Protein AF-A0AAW4L2Z3-F1 (afdb_monomer_lite)

InterPro domains:
  IPR012338 Beta-lactamase/transpeptidase-like [G3DSA:3.40.710.10] (1-97)
  IPR012338 Beta-lactamase/transpeptidase-like [SSF56601] (22-90)
  IPR045155 Beta-lactamase class A, catalytic domain [PF13354] (2-91)

Structure (mmCIF, N/CA/C/O backbone):
data_AF-A0AAW4L2Z3-F1
#
_entry.id   AF-A0AAW4L2Z3-F1
#
loop_
_atom_site.group_PDB
_atom_site.id
_atom_site.type_symbol
_atom_site.label_atom_id
_atom_site.label_alt_id
_atom_site.label_comp_id
_atom_site.label_asym_id
_atom_site.label_entity_id
_atom_site.label_seq_id
_atom_site.pdbx_PDB_ins_code
_atom_site.Cartn_x
_atom_site.Cartn_y
_atom_site.Cartn_z
_atom_site.occupancy
_atom_site.B_iso_or_equiv
_atom_site.auth_seq_id
_atom_site.auth_comp_id
_atom_site.auth_asym_id
_atom_site.auth_atom_id
_atom_site.pdbx_PDB_model_num
ATOM 1 N N . MET A 1 1 ? -12.869 21.045 -0.248 1.00 66.94 1 MET A N 1
ATOM 2 C CA . MET A 1 1 ? -13.336 19.649 -0.113 1.00 66.94 1 MET A CA 1
ATOM 3 C C . MET A 1 1 ? -14.178 19.578 1.152 1.00 66.94 1 MET A C 1
ATOM 5 O O . MET A 1 1 ? -13.730 20.119 2.156 1.00 66.94 1 MET A O 1
ATOM 9 N N . ASN A 1 2 ? -15.401 19.046 1.099 1.00 94.44 2 ASN A N 1
ATOM 10 C CA . ASN A 1 2 ? -16.266 18.898 2.279 1.00 94.44 2 ASN A CA 1
ATOM 11 C C . ASN A 1 2 ? -16.290 17.426 2.742 1.00 94.44 2 ASN A C 1
ATOM 13 O O . ASN A 1 2 ? -15.726 16.562 2.067 1.00 94.44 2 ASN A O 1
ATOM 17 N N . LYS A 1 3 ? -16.916 17.152 3.893 1.00 93.31 3 LYS A N 1
ATOM 18 C CA . LYS A 1 3 ? -16.987 15.803 4.477 1.00 93.31 3 LYS A CA 1
ATOM 19 C C . LYS A 1 3 ? -17.601 14.785 3.509 1.00 93.31 3 LYS A C 1
ATOM 21 O O . LYS A 1 3 ? -16.987 13.757 3.262 1.00 93.31 3 LYS A O 1
ATOM 26 N N . GLU A 1 4 ? -18.735 15.124 2.901 1.00 95.31 4 GLU A N 1
ATOM 27 C CA . GLU A 1 4 ? -19.438 14.259 1.945 1.00 95.31 4 GLU A CA 1
ATOM 28 C C . GLU A 1 4 ? -18.550 13.890 0.746 1.00 95.31 4 GLU A C 1
ATOM 30 O O . GLU A 1 4 ? -18.422 12.726 0.389 1.00 95.31 4 GLU A O 1
ATOM 35 N N . MET A 1 5 ? -17.863 14.865 0.146 1.00 94.44 5 MET A N 1
ATOM 36 C CA . MET A 1 5 ? -16.938 14.610 -0.961 1.00 94.44 5 MET A CA 1
ATOM 37 C C . MET A 1 5 ? -15.748 13.745 -0.535 1.00 94.44 5 MET A C 1
ATOM 39 O O . MET A 1 5 ? -15.258 12.958 -1.340 1.00 94.44 5 MET A O 1
ATOM 43 N N . SER A 1 6 ? -15.277 13.890 0.707 1.00 92.00 6 SER A N 1
ATOM 44 C CA . SER A 1 6 ? -14.199 13.057 1.245 1.00 92.00 6 SER A CA 1
ATOM 45 C C . SER A 1 6 ? -14.648 11.609 1.434 1.00 92.00 6 SER A C 1
ATOM 47 O O . SER A 1 6 ? -13.904 10.697 1.089 1.00 92.00 6 SER A O 1
ATOM 49 N N . GLU A 1 7 ? -15.857 11.393 1.952 1.00 91.81 7 GLU A N 1
ATOM 50 C CA . GLU A 1 7 ? -16.446 10.060 2.126 1.00 91.81 7 GLU A CA 1
ATOM 51 C C . GLU A 1 7 ? -16.665 9.386 0.767 1.00 91.81 7 GLU A C 1
ATOM 53 O O . GLU A 1 7 ? -16.221 8.261 0.565 1.00 91.81 7 GLU A O 1
ATOM 58 N N . ARG A 1 8 ? -17.201 10.119 -0.216 1.00 92.31 8 ARG A N 1
ATOM 59 C CA . ARG A 1 8 ? -17.359 9.613 -1.589 1.00 92.31 8 ARG A CA 1
ATOM 60 C C . ARG A 1 8 ? -16.032 9.269 -2.261 1.00 92.31 8 ARG A C 1
ATOM 62 O O . ARG A 1 8 ? -15.959 8.304 -3.011 1.00 92.31 8 ARG A O 1
ATOM 69 N N . ALA A 1 9 ? -14.978 10.050 -2.020 1.00 91.50 9 ALA A N 1
ATOM 70 C CA . ALA A 1 9 ? -13.653 9.720 -2.538 1.00 91.50 9 ALA A CA 1
ATOM 71 C C . ALA A 1 9 ? -13.129 8.408 -1.932 1.00 91.50 9 ALA A C 1
ATOM 73 O O . ALA A 1 9 ? -12.608 7.571 -2.662 1.00 91.50 9 ALA A O 1
ATOM 74 N N . LEU A 1 10 ? -13.312 8.206 -0.624 1.00 90.81 10 LEU A N 1
ATOM 75 C CA . LEU A 1 10 ? -12.925 6.967 0.052 1.00 90.81 10 LEU A CA 1
ATOM 76 C C . LEU A 1 10 ? -13.721 5.760 -0.444 1.00 90.81 10 LEU A C 1
ATOM 78 O O . LEU A 1 10 ? -13.129 4.702 -0.624 1.00 90.81 10 LEU A O 1
ATOM 82 N N . GLU A 1 11 ? -15.018 5.916 -0.716 1.00 90.69 11 GLU A N 1
ATOM 83 C CA . GLU A 1 11 ? -15.834 4.860 -1.327 1.00 90.69 11 GLU A CA 1
ATOM 84 C C . GLU A 1 11 ? -15.247 4.404 -2.666 1.00 90.69 11 GLU A C 1
ATOM 86 O O . GLU A 1 11 ? -15.103 3.206 -2.891 1.00 90.69 11 GLU A O 1
ATOM 91 N N . TYR A 1 12 ? -14.835 5.335 -3.533 1.00 91.00 12 TYR A N 1
ATOM 92 C CA . TYR A 1 12 ? -14.210 4.969 -4.808 1.00 91.00 12 TYR A CA 1
ATOM 93 C C . TYR A 1 12 ? -12.866 4.256 -4.634 1.00 91.00 12 TYR A C 1
ATOM 95 O O . TYR A 1 12 ? -12.580 3.322 -5.376 1.00 91.00 12 TYR A O 1
ATOM 103 N N . LEU A 1 13 ? -12.057 4.672 -3.657 1.00 90.50 13 LEU A N 1
ATOM 10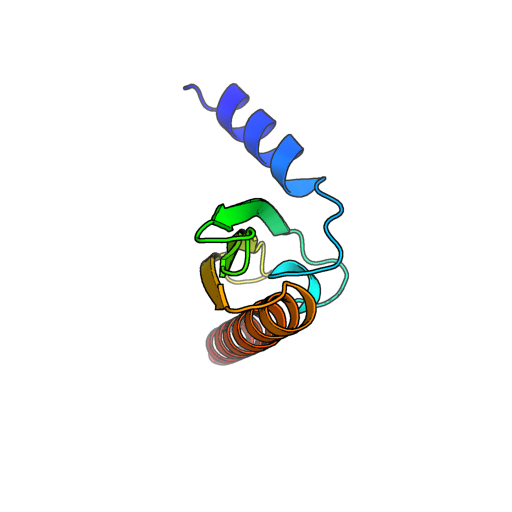4 C CA . LEU A 1 13 ? -10.757 4.055 -3.376 1.00 90.50 13 LEU A CA 1
ATOM 105 C C . LEU A 1 13 ? -10.895 2.679 -2.699 1.00 90.50 13 LEU A C 1
ATOM 107 O O . LEU A 1 13 ? -10.031 1.827 -2.865 1.00 90.50 13 LEU A O 1
ATOM 111 N N . ALA A 1 14 ? -11.966 2.444 -1.935 1.00 86.81 14 ALA A N 1
ATOM 112 C CA . ALA A 1 14 ? -12.213 1.188 -1.217 1.00 86.81 14 ALA A CA 1
ATOM 113 C C . ALA A 1 14 ? -12.782 0.064 -2.097 1.00 86.81 14 ALA A C 1
ATOM 115 O O . ALA A 1 14 ? -12.761 -1.096 -1.692 1.00 86.81 14 ALA A O 1
ATOM 116 N N . VAL A 1 15 ? -13.309 0.402 -3.276 1.00 77.12 15 VAL A N 1
ATOM 117 C CA . VAL A 1 15 ? -13.860 -0.556 -4.251 1.00 77.12 15 VAL A CA 1
ATOM 118 C C . VAL A 1 15 ? -12.800 -0.993 -5.277 1.00 77.12 15 VAL A C 1
ATOM 120 O O . VAL A 1 15 ? -13.076 -1.847 -6.114 1.00 77.12 15 VAL A O 1
ATOM 123 N N . GLU A 1 16 ? -11.583 -0.435 -5.240 1.00 65.50 16 GLU A N 1
ATOM 124 C CA . GLU A 1 16 ? -10.521 -0.780 -6.193 1.00 65.50 16 GLU A CA 1
ATOM 125 C C . GLU A 1 16 ? -10.109 -2.261 -6.045 1.00 65.50 16 GLU A C 1
ATOM 127 O O . GLU A 1 16 ? -9.389 -2.647 -5.127 1.00 65.50 16 GLU A O 1
ATOM 132 N N . GLU A 1 17 ? -10.563 -3.106 -6.976 1.00 64.12 17 GLU A N 1
ATOM 133 C CA . GLU A 1 17 ? -10.154 -4.510 -7.098 1.00 64.12 17 GLU A CA 1
ATOM 134 C C . GLU A 1 17 ? -8.769 -4.602 -7.757 1.00 64.12 17 GLU A C 1
ATOM 136 O O . GLU A 1 17 ? -8.621 -5.059 -8.891 1.00 64.12 17 GLU A O 1
ATOM 141 N N . PHE A 1 18 ? -7.728 -4.140 -7.064 1.00 69.56 18 PHE A N 1
ATOM 142 C CA . PHE A 1 18 ? -6.349 -4.417 -7.455 1.00 69.56 18 PHE A CA 1
ATOM 143 C C . PHE A 1 18 ? -5.836 -5.622 -6.651 1.00 69.56 18 PHE A C 1
ATOM 145 O O . PHE A 1 18 ? -5.539 -5.485 -5.466 1.00 69.56 18 PHE A O 1
ATOM 152 N N . PRO A 1 19 ? -5.728 -6.826 -7.251 1.00 73.50 19 PRO A N 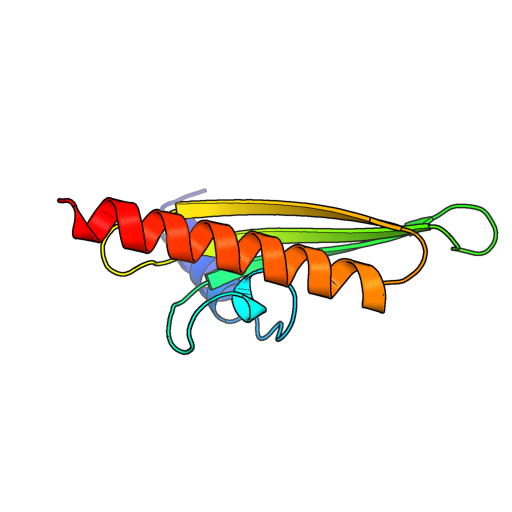1
ATOM 153 C CA . PRO A 1 19 ? -5.363 -8.043 -6.517 1.00 73.50 19 PRO A CA 1
ATOM 154 C C . PRO A 1 19 ? -3.868 -8.118 -6.158 1.00 73.50 19 PRO A C 1
ATOM 156 O O . PRO A 1 19 ? -3.418 -9.115 -5.594 1.00 73.50 19 PRO A O 1
ATOM 159 N N . PHE A 1 20 ? -3.090 -7.089 -6.499 1.00 84.38 20 PHE A N 1
ATOM 160 C CA . PHE A 1 20 ? -1.657 -6.985 -6.237 1.00 84.38 20 PHE A CA 1
ATOM 161 C C . PHE A 1 20 ? -1.375 -5.836 -5.253 1.00 84.38 20 PHE A C 1
ATOM 163 O O . PHE A 1 20 ? -2.290 -5.201 -4.738 1.00 84.38 20 PHE A O 1
ATOM 170 N N . GLY A 1 21 ? -0.101 -5.570 -4.961 1.00 91.00 21 GLY A N 1
ATOM 171 C CA . GLY A 1 21 ? 0.282 -4.427 -4.131 1.00 91.00 21 GLY A CA 1
ATOM 172 C C . GLY A 1 21 ? -0.070 -4.600 -2.650 1.00 91.00 21 GLY A C 1
ATOM 173 O O . GLY A 1 21 ? 0.052 -5.702 -2.107 1.00 91.00 21 GLY A O 1
ATOM 174 N N . ILE A 1 22 ? -0.483 -3.516 -1.989 1.00 95.69 22 ILE A N 1
ATOM 175 C CA . ILE A 1 22 ? -0.757 -3.463 -0.548 1.00 95.69 22 ILE A CA 1
ATOM 176 C C . ILE A 1 22 ? -1.822 -4.487 -0.182 1.00 95.69 22 ILE A C 1
ATOM 178 O O . ILE A 1 22 ? -1.559 -5.325 0.679 1.00 95.69 22 ILE A O 1
ATOM 182 N N . ALA A 1 23 ? -2.980 -4.463 -0.852 1.00 93.81 23 ALA A N 1
ATOM 183 C CA . ALA A 1 23 ? -4.120 -5.322 -0.528 1.00 93.81 23 ALA A CA 1
ATOM 184 C C . ALA A 1 23 ? -3.762 -6.816 -0.560 1.00 93.81 23 ALA A C 1
ATOM 186 O O . ALA A 1 23 ? -4.262 -7.587 0.254 1.00 93.81 23 ALA A O 1
ATOM 187 N N . SER A 1 24 ? -2.833 -7.217 -1.434 1.00 94.69 24 SER A N 1
ATOM 188 C CA . SER A 1 24 ? -2.389 -8.611 -1.534 1.00 94.69 24 SER A CA 1
ATOM 189 C C . SER A 1 24 ? -1.643 -9.121 -0.294 1.00 94.69 24 SER A C 1
ATOM 191 O O . SER A 1 24 ? -1.602 -10.328 -0.074 1.00 94.69 24 SER A O 1
ATOM 193 N N . GLY A 1 25 ? -1.032 -8.231 0.496 1.00 95.88 25 GLY A N 1
ATOM 194 C CA . GLY A 1 25 ? -0.317 -8.565 1.734 1.00 95.88 25 GLY A CA 1
ATOM 195 C C . GLY A 1 25 ? -1.201 -8.566 2.984 1.00 95.88 25 GLY A C 1
ATOM 196 O O . GLY A 1 25 ? -0.709 -8.845 4.074 1.00 95.88 25 GLY A O 1
ATOM 197 N N . ILE A 1 26 ? -2.490 -8.243 2.848 1.00 95.44 26 ILE A N 1
ATOM 198 C CA . ILE A 1 26 ? -3.432 -8.070 3.959 1.00 95.44 26 ILE A CA 1
ATOM 199 C C . ILE A 1 26 ? -4.437 -9.239 3.985 1.00 95.44 26 ILE A C 1
ATOM 201 O O . ILE A 1 26 ? -4.809 -9.746 2.924 1.00 95.44 26 ILE A O 1
ATOM 205 N N . PRO A 1 27 ? -4.918 -9.687 5.165 1.00 95.31 27 PRO A N 1
ATOM 206 C CA . PRO A 1 27 ? -5.960 -10.707 5.244 1.00 95.31 27 PRO A CA 1
ATOM 207 C C . PRO A 1 27 ? -7.234 -10.355 4.465 1.00 95.31 27 PRO A C 1
ATOM 209 O O . PRO A 1 27 ? -7.697 -9.212 4.458 1.00 95.31 27 PRO A O 1
ATOM 212 N N . VAL A 1 28 ? -7.850 -11.380 3.871 1.00 91.50 28 VAL A N 1
ATOM 213 C CA . VAL A 1 28 ? -9.127 -11.253 3.154 1.00 91.50 28 VAL A CA 1
ATOM 214 C C . VAL A 1 28 ? -10.202 -10.674 4.077 1.00 91.50 28 VAL A C 1
ATOM 216 O O . VAL A 1 28 ? -10.378 -11.130 5.206 1.00 91.50 28 VAL A O 1
ATOM 219 N N . GLY A 1 29 ? -10.951 -9.693 3.569 1.00 90.69 29 GLY A N 1
ATOM 220 C CA . GLY A 1 29 ? -12.047 -9.037 4.286 1.00 90.69 29 GLY A CA 1
ATOM 221 C C . GLY A 1 29 ? -11.656 -7.756 5.027 1.00 90.69 29 GLY A C 1
ATOM 222 O O . GLY A 1 29 ? -12.544 -7.057 5.509 1.00 90.69 29 GLY A O 1
ATOM 223 N N . VAL A 1 30 ? -10.367 -7.408 5.092 1.00 94.31 30 VAL A N 1
ATOM 224 C CA . VAL A 1 30 ? -9.931 -6.086 5.562 1.00 94.31 30 VAL A CA 1
ATOM 225 C C . VAL A 1 30 ? -10.047 -5.086 4.415 1.00 94.31 30 VAL A C 1
ATOM 227 O O . VAL A 1 30 ? -9.442 -5.266 3.360 1.00 94.31 30 VAL A O 1
ATOM 230 N N . THR A 1 31 ? -10.808 -4.013 4.623 1.00 93.81 31 THR A N 1
ATOM 231 C CA . THR A 1 31 ? -10.932 -2.945 3.627 1.00 93.81 31 THR A CA 1
ATOM 232 C C . THR A 1 31 ? -9.611 -2.195 3.480 1.00 93.81 31 THR A C 1
ATOM 234 O O . THR A 1 31 ? -9.021 -1.749 4.470 1.00 93.81 31 THR A O 1
ATOM 237 N N . VAL A 1 32 ? -9.187 -1.994 2.234 1.00 94.12 32 VAL A N 1
ATOM 238 C CA . VAL A 1 32 ? -8.078 -1.111 1.871 1.00 94.12 32 VAL A CA 1
ATOM 239 C C . VAL A 1 32 ? -8.620 -0.065 0.906 1.00 94.12 32 VAL A C 1
ATOM 241 O O . VAL A 1 32 ? -9.060 -0.407 -0.184 1.00 94.12 32 VAL A O 1
ATOM 244 N N . ALA A 1 33 ? -8.617 1.205 1.312 1.00 94.44 33 ALA A N 1
ATOM 245 C CA . ALA A 1 33 ? -8.893 2.307 0.393 1.00 94.44 33 ALA A CA 1
ATOM 246 C C . ALA A 1 33 ? -7.580 2.700 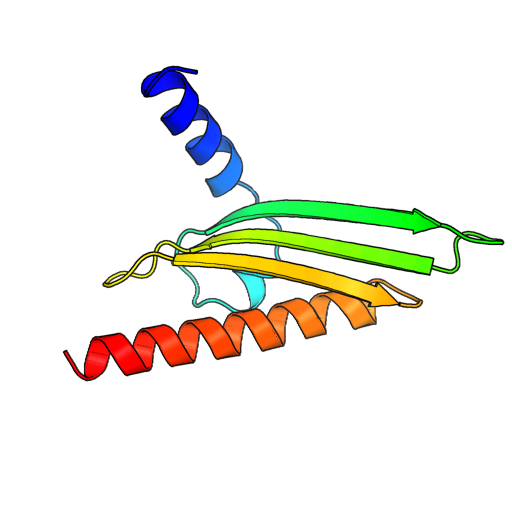-0.278 1.00 94.44 33 ALA A C 1
ATOM 248 O O . ALA A 1 33 ? -6.754 3.367 0.351 1.00 94.44 33 ALA A O 1
ATOM 249 N N . GLY A 1 34 ? -7.375 2.221 -1.504 1.00 92.88 34 GLY A N 1
ATOM 250 C CA . GLY A 1 34 ? -6.091 2.242 -2.194 1.00 92.88 34 GLY A CA 1
ATOM 251 C C . GLY A 1 34 ? -6.063 3.126 -3.436 1.00 92.88 34 GLY A C 1
ATOM 252 O O . GLY A 1 34 ? -7.101 3.491 -3.984 1.00 92.88 34 GLY A O 1
ATOM 253 N N . LYS A 1 35 ? -4.851 3.495 -3.856 1.00 92.88 35 LYS A N 1
ATOM 254 C CA . LYS A 1 35 ? -4.562 3.976 -5.205 1.00 92.88 35 LYS A CA 1
ATOM 255 C C . LYS A 1 35 ? -3.170 3.519 -5.613 1.00 92.88 35 LYS A C 1
ATOM 257 O O . LYS A 1 35 ? -2.175 3.999 -5.064 1.00 92.88 35 LYS A O 1
ATOM 262 N N . PHE A 1 36 ? -3.100 2.721 -6.672 1.00 93.75 36 PHE A N 1
ATOM 263 C CA . PHE A 1 36 ? -1.823 2.408 -7.309 1.00 93.75 36 PHE A CA 1
ATOM 264 C C . PHE A 1 36 ? -1.483 3.376 -8.452 1.00 93.75 36 PHE A C 1
ATOM 266 O O . PHE A 1 36 ? -2.355 4.019 -9.050 1.00 93.75 36 PHE A O 1
ATOM 273 N N . GLY A 1 37 ? -0.200 3.483 -8.772 1.00 93.81 37 GLY A N 1
ATOM 274 C CA . GLY A 1 37 ? 0.308 4.220 -9.919 1.00 93.81 37 GLY A CA 1
ATOM 275 C C . GLY A 1 37 ? 1.490 3.494 -10.538 1.00 93.81 37 GLY A C 1
ATOM 276 O O . GLY A 1 37 ? 2.403 3.067 -9.832 1.00 93.81 37 GLY A O 1
ATOM 277 N N . GLU A 1 38 ? 1.477 3.384 -11.860 1.00 95.38 38 GLU A N 1
ATOM 278 C CA . GLU A 1 38 ? 2.568 2.811 -12.637 1.00 95.38 38 GLU A CA 1
ATOM 279 C C . GLU A 1 38 ? 3.191 3.864 -13.551 1.00 95.38 38 GLU A C 1
ATOM 281 O O . GLU A 1 38 ? 2.525 4.785 -14.036 1.00 95.38 38 GLU A O 1
ATOM 286 N N . LYS A 1 39 ? 4.495 3.739 -13.778 1.00 96.19 39 LYS A N 1
ATOM 287 C CA . LYS A 1 39 ? 5.223 4.572 -14.727 1.00 96.19 39 LYS A CA 1
ATOM 288 C C . LYS A 1 39 ? 6.280 3.741 -15.426 1.00 96.19 39 LYS A C 1
ATOM 290 O O . LYS A 1 39 ? 7.003 2.983 -14.790 1.00 96.19 39 LYS A O 1
ATOM 295 N N . GLU A 1 40 ? 6.419 3.955 -16.726 1.00 97.38 40 GLU A N 1
ATOM 296 C CA . GLU A 1 40 ? 7.535 3.430 -17.504 1.00 97.38 40 GLU A CA 1
ATOM 297 C C . GLU A 1 40 ? 8.408 4.584 -18.000 1.00 97.38 40 GLU A C 1
ATOM 299 O O . GLU A 1 40 ? 7.899 5.633 -18.403 1.00 97.38 40 GLU A O 1
ATOM 304 N N . SER A 1 41 ? 9.730 4.434 -17.937 1.00 95.88 41 SER A N 1
ATOM 305 C CA . SER A 1 41 ? 10.665 5.476 -18.364 1.00 95.88 41 SER A CA 1
ATOM 306 C C . SER A 1 41 ? 12.024 4.925 -18.810 1.00 95.88 41 SER A C 1
ATOM 308 O O . SER A 1 41 ? 12.276 3.720 -18.782 1.00 95.88 41 SER A O 1
ATOM 310 N N . GLY A 1 42 ? 12.898 5.828 -19.263 1.00 94.19 42 GLY A N 1
ATOM 311 C CA . GLY A 1 42 ? 14.224 5.496 -19.782 1.00 94.19 42 GLY A CA 1
ATOM 312 C C . GLY A 1 42 ? 14.215 5.016 -21.242 1.00 94.19 42 GLY A C 1
ATOM 313 O O . GLY A 1 42 ? 13.152 4.911 -21.863 1.00 94.19 42 GLY A O 1
ATOM 314 N N . PRO A 1 43 ? 15.403 4.746 -21.817 1.00 93.62 43 PRO A N 1
ATOM 315 C CA . PRO A 1 43 ? 15.516 4.164 -23.150 1.00 93.62 43 PRO A CA 1
ATOM 316 C C . PRO A 1 43 ? 14.708 2.869 -23.228 1.00 93.62 43 PRO A C 1
ATOM 318 O O . PRO A 1 43 ? 14.734 2.068 -22.299 1.00 93.62 43 PRO A O 1
ATOM 321 N N . ASN A 1 44 ? 13.955 2.684 -24.313 1.00 94.19 44 ASN A N 1
ATOM 322 C CA . ASN A 1 44 ? 13.141 1.485 -24.540 1.00 94.19 44 ASN A CA 1
ATOM 323 C C . ASN A 1 44 ? 12.185 1.112 -23.382 1.00 94.19 44 ASN A C 1
ATOM 325 O O . ASN A 1 44 ? 11.810 -0.051 -23.267 1.00 94.19 44 ASN A O 1
ATOM 329 N N . LEU A 1 45 ? 11.786 2.074 -22.534 1.00 93.31 45 LEU A N 1
ATOM 330 C CA . LEU A 1 45 ? 10.861 1.864 -21.407 1.00 93.31 45 LEU A CA 1
ATOM 331 C C . LEU A 1 45 ? 11.340 0.812 -20.388 1.00 93.31 45 LEU A C 1
ATOM 333 O O . LEU A 1 45 ? 10.531 0.114 -19.775 1.00 93.31 45 LEU A O 1
ATOM 337 N N . GLN A 1 46 ? 12.657 0.686 -20.221 1.00 95.88 46 GLN A N 1
ATOM 338 C CA . GLN A 1 46 ? 13.284 -0.341 -19.383 1.00 95.88 46 GLN A CA 1
ATOM 339 C C . GLN A 1 46 ? 13.163 -0.099 -17.869 1.00 95.88 46 GLN A C 1
ATOM 341 O O . GLN A 1 46 ? 13.397 -1.020 -17.097 1.00 95.88 46 GLN A O 1
ATOM 346 N N . VAL A 1 47 ? 12.822 1.119 -17.434 1.00 97.00 47 VAL A N 1
ATOM 347 C CA . VAL A 1 47 ? 12.597 1.434 -16.016 1.00 97.00 47 VAL A CA 1
ATOM 348 C C . VAL A 1 47 ? 11.102 1.405 -15.742 1.00 97.00 47 VAL A C 1
ATOM 350 O O . VAL A 1 47 ? 10.351 2.160 -16.359 1.00 97.00 47 VAL A O 1
ATOM 353 N N . LYS A 1 48 ? 10.679 0.557 -14.810 1.00 97.62 48 LYS A N 1
ATOM 354 C CA . LYS A 1 48 ? 9.307 0.450 -14.314 1.00 97.62 48 LYS A CA 1
ATOM 355 C C . LYS A 1 48 ? 9.256 0.973 -12.885 1.00 97.62 48 LYS A C 1
ATOM 357 O O . LYS A 1 48 ? 10.078 0.578 -12.064 1.00 97.62 48 LYS A O 1
ATOM 362 N N . SER A 1 49 ? 8.279 1.811 -12.577 1.00 97.50 49 SER A N 1
ATOM 363 C CA . SER A 1 49 ? 7.986 2.265 -11.218 1.00 97.50 49 SER A CA 1
ATOM 364 C C . SER A 1 49 ? 6.573 1.835 -10.860 1.00 97.50 49 SER A C 1
ATOM 366 O O . SER A 1 49 ? 5.644 2.093 -11.626 1.00 97.50 49 SER A O 1
ATOM 368 N N . LEU A 1 50 ? 6.413 1.191 -9.708 1.00 97.06 50 LEU A N 1
ATOM 369 C CA . LEU A 1 50 ? 5.119 0.800 -9.163 1.00 97.06 50 LEU A CA 1
ATOM 370 C C . LEU A 1 50 ? 4.993 1.374 -7.758 1.00 97.06 50 LEU A C 1
ATOM 372 O O . LEU A 1 50 ? 5.824 1.119 -6.879 1.00 97.06 50 LEU A O 1
ATOM 376 N N . HIS A 1 51 ? 3.960 2.177 -7.564 1.00 96.69 51 HIS A N 1
ATOM 377 C CA . HIS A 1 51 ? 3.654 2.825 -6.302 1.00 96.69 51 HIS A CA 1
ATOM 378 C C . HIS A 1 51 ? 2.259 2.420 -5.870 1.00 96.69 51 HIS A C 1
ATOM 380 O O . HIS A 1 51 ? 1.348 2.393 -6.694 1.00 96.69 51 HIS A O 1
ATOM 386 N N . ASP A 1 52 ? 2.096 2.145 -4.586 1.00 95.88 52 ASP A N 1
ATOM 387 C CA . ASP A 1 52 ? 0.802 1.823 -4.012 1.00 95.88 52 ASP A CA 1
ATOM 388 C C . ASP A 1 52 ? 0.637 2.550 -2.680 1.00 95.88 52 ASP A C 1
ATOM 390 O O . ASP A 1 52 ? 1.544 2.568 -1.842 1.00 95.88 52 ASP A O 1
ATOM 394 N N . TYR A 1 53 ? -0.509 3.197 -2.521 1.00 95.44 53 TYR A N 1
ATOM 395 C CA . TYR A 1 53 ? -0.868 4.004 -1.364 1.00 95.44 53 TYR A CA 1
ATOM 396 C C . TYR A 1 53 ? -2.204 3.518 -0.846 1.00 95.44 53 TYR A C 1
ATOM 398 O O . TYR A 1 53 ? -3.121 3.327 -1.639 1.00 95.44 53 TYR A O 1
ATOM 406 N N . GLY A 1 54 ? -2.366 3.410 0.468 1.00 93.88 54 GLY A N 1
ATOM 407 C CA . GLY A 1 54 ? -3.657 3.031 1.014 1.00 93.88 54 GLY A CA 1
ATOM 408 C C . GLY A 1 54 ? -3.888 3.395 2.469 1.00 93.88 54 GLY A C 1
ATOM 409 O O . GLY A 1 54 ? -2.959 3.580 3.259 1.00 93.88 54 GLY A O 1
ATOM 410 N N . ILE A 1 55 ? -5.173 3.470 2.809 1.00 96.00 55 ILE A N 1
ATOM 411 C CA . ILE A 1 55 ? -5.671 3.391 4.181 1.00 96.00 55 ILE A CA 1
ATOM 412 C C . ILE A 1 55 ? -6.077 1.941 4.425 1.00 96.00 55 ILE A C 1
ATOM 414 O O . ILE A 1 55 ? -6.984 1.441 3.760 1.00 96.00 55 ILE A O 1
ATOM 418 N N . VAL A 1 56 ? -5.438 1.277 5.384 1.00 96.62 56 VAL A N 1
ATOM 419 C CA . VAL A 1 56 ? -5.810 -0.077 5.804 1.00 96.62 56 VAL A CA 1
ATOM 420 C C . VAL A 1 56 ? -6.711 0.025 7.028 1.00 96.62 56 VAL A C 1
ATOM 422 O O . VAL A 1 56 ? -6.298 0.512 8.085 1.00 96.62 56 VAL A O 1
ATOM 425 N N . TYR A 1 57 ? -7.950 -0.449 6.902 1.00 96.12 57 TYR A N 1
ATOM 426 C CA . TYR A 1 57 ? -8.944 -0.430 7.976 1.00 96.12 57 TYR A CA 1
ATOM 427 C C . TYR A 1 57 ? -8.790 -1.642 8.906 1.00 96.12 57 TYR A C 1
ATOM 429 O O . TYR A 1 57 ? -9.697 -2.459 9.055 1.00 96.12 57 TYR A O 1
ATOM 437 N N . HIS A 1 58 ? -7.621 -1.761 9.542 1.00 97.25 58 HIS A N 1
ATOM 438 C CA . HIS A 1 58 ? -7.375 -2.762 10.581 1.00 97.25 58 HIS A CA 1
ATOM 439 C C . HIS A 1 58 ? -8.362 -2.594 11.749 1.00 97.25 58 HIS A C 1
ATOM 441 O O . HIS A 1 58 ? -8.613 -1.476 12.204 1.00 97.25 58 HIS A O 1
ATOM 447 N N . ALA A 1 59 ? -8.883 -3.708 12.274 1.00 95.94 59 ALA A N 1
ATOM 448 C CA . ALA A 1 59 ? -10.030 -3.722 13.188 1.00 95.94 59 ALA A CA 1
ATOM 449 C C . ALA A 1 59 ? -9.839 -2.892 14.470 1.00 95.94 59 ALA A C 1
ATOM 451 O O . ALA A 1 59 ? -10.792 -2.300 14.970 1.00 95.94 59 ALA A O 1
ATOM 452 N N . LYS A 1 60 ? -8.613 -2.849 15.005 1.00 96.88 60 LYS A N 1
ATOM 453 C CA . LYS A 1 60 ? -8.286 -2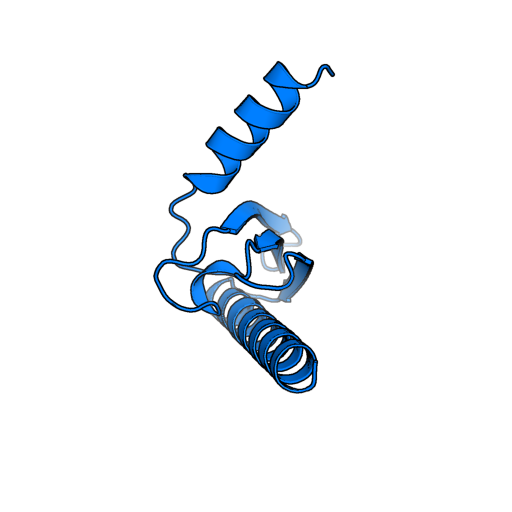.097 16.229 1.00 96.88 60 LYS A CA 1
ATOM 454 C C . LYS A 1 60 ? -7.582 -0.766 15.975 1.00 96.88 60 LYS A C 1
ATOM 456 O O . LYS A 1 60 ? -7.669 0.134 16.799 1.00 96.88 60 LYS A O 1
ATOM 461 N N . GLN A 1 61 ? -6.851 -0.659 14.869 1.00 97.44 61 GLN A N 1
ATOM 462 C CA . GLN A 1 61 ? -5.914 0.442 14.643 1.00 97.44 61 GLN A CA 1
ATOM 463 C C . GLN A 1 61 ? -5.730 0.679 13.142 1.00 97.44 61 GLN A C 1
ATOM 465 O O . GLN A 1 61 ? -4.762 0.186 12.566 1.00 97.44 61 GLN A O 1
ATOM 470 N N . PRO A 1 62 ? -6.646 1.414 12.490 1.00 97.50 62 PRO A N 1
ATOM 471 C CA . PRO A 1 62 ? -6.474 1.807 11.098 1.00 97.50 62 PRO A CA 1
ATOM 472 C C . PRO A 1 62 ? -5.168 2.581 10.895 1.00 97.50 62 PRO A C 1
ATOM 474 O O . PRO A 1 62 ? -4.751 3.339 11.780 1.00 97.50 62 PRO A O 1
ATOM 477 N N . TYR A 1 63 ? -4.535 2.408 9.735 1.00 98.19 63 TYR A N 1
ATOM 478 C CA . TYR A 1 63 ? -3.248 3.033 9.430 1.00 98.19 63 TYR A CA 1
ATOM 479 C C . TYR A 1 63 ? -3.108 3.424 7.956 1.00 98.19 63 TYR A C 1
ATOM 481 O O . TYR A 1 63 ? -3.839 2.953 7.085 1.00 98.19 63 TYR A O 1
ATOM 489 N N . LEU A 1 64 ? -2.152 4.317 7.696 1.00 97.56 64 LEU A N 1
ATOM 490 C CA . LEU A 1 64 ? -1.739 4.740 6.360 1.00 97.56 64 LEU A CA 1
ATOM 491 C C . LEU A 1 64 ? -0.471 3.995 5.959 1.00 97.56 64 LEU A C 1
ATOM 493 O O . LEU A 1 64 ? 0.446 3.864 6.768 1.00 97.56 64 LEU A O 1
ATOM 497 N N . ILE A 1 65 ? -0.393 3.572 4.704 1.00 97.62 65 ILE A N 1
ATOM 498 C CA . ILE A 1 65 ? 0.804 2.957 4.139 1.00 97.62 65 ILE A CA 1
ATOM 499 C C . ILE A 1 65 ? 1.017 3.444 2.705 1.00 97.62 65 ILE A C 1
ATOM 501 O O . ILE A 1 65 ? 0.074 3.625 1.939 1.00 97.62 65 ILE A O 1
ATOM 505 N N . CYS A 1 66 ? 2.276 3.694 2.361 1.00 97.25 66 CYS A N 1
ATOM 506 C CA . CYS A 1 66 ? 2.716 4.014 1.012 1.00 97.25 66 CYS A CA 1
ATOM 507 C C . CYS A 1 66 ? 3.992 3.231 0.737 1.00 97.25 66 CYS A C 1
ATOM 509 O O . CYS A 1 66 ? 4.941 3.303 1.521 1.00 97.25 66 CYS A O 1
ATOM 511 N N . ILE A 1 67 ? 4.009 2.491 -0.366 1.00 98.19 67 ILE A N 1
ATOM 512 C CA . ILE A 1 67 ? 5.165 1.716 -0.793 1.00 98.19 67 ILE A CA 1
ATOM 513 C C . ILE A 1 67 ? 5.471 2.090 -2.234 1.00 98.19 67 ILE A C 1
ATOM 515 O O . ILE A 1 67 ? 4.621 2.020 -3.121 1.00 98.19 67 ILE A O 1
ATOM 519 N N . MET A 1 68 ? 6.716 2.489 -2.465 1.00 97.62 68 MET A N 1
ATOM 520 C CA . MET A 1 68 ? 7.216 2.861 -3.775 1.00 97.62 68 MET A CA 1
ATOM 521 C C . MET A 1 68 ? 8.333 1.917 -4.181 1.00 97.62 68 MET A C 1
ATOM 523 O O . MET A 1 68 ? 9.270 1.698 -3.418 1.00 97.62 68 MET A O 1
ATOM 527 N N . THR A 1 69 ? 8.251 1.395 -5.397 1.00 97.75 69 THR A N 1
ATOM 528 C CA . THR A 1 69 ? 9.252 0.488 -5.952 1.00 97.75 69 THR A CA 1
ATOM 529 C C . THR A 1 69 ? 9.641 0.934 -7.357 1.00 97.75 69 THR A C 1
ATOM 531 O O . THR A 1 69 ? 8.835 1.521 -8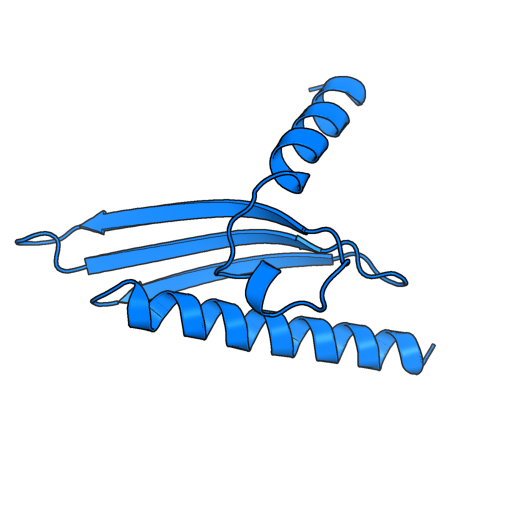.082 1.00 97.75 69 THR A O 1
ATOM 534 N N . GLU A 1 70 ? 10.888 0.673 -7.735 1.00 97.75 70 GLU A N 1
ATOM 535 C CA . GLU A 1 70 ? 11.417 0.907 -9.076 1.00 97.75 70 GLU A CA 1
ATOM 536 C C . GLU A 1 70 ? 12.339 -0.254 -9.456 1.00 97.75 70 GLU A C 1
ATOM 538 O O . GLU A 1 70 ? 13.059 -0.785 -8.610 1.00 97.75 70 GLU A O 1
ATOM 543 N N . GLY A 1 71 ? 12.299 -0.668 -10.719 1.00 96.69 71 GLY A N 1
ATOM 544 C CA . GLY A 1 71 ? 13.120 -1.754 -11.241 1.00 96.69 71 GLY A CA 1
ATOM 545 C C . GLY A 1 71 ? 12.889 -1.971 -12.730 1.00 96.69 71 GLY A C 1
ATOM 546 O O . GLY A 1 71 ? 12.506 -1.055 -13.450 1.00 96.69 71 GLY A O 1
ATOM 547 N N . ASP A 1 72 ? 13.135 -3.186 -13.202 1.00 95.12 72 ASP A N 1
ATOM 548 C CA . ASP A 1 72 ? 13.115 -3.529 -14.627 1.00 95.12 72 ASP A CA 1
ATOM 549 C C . ASP A 1 72 ? 11.787 -4.144 -15.106 1.00 95.12 72 ASP A C 1
ATOM 551 O O . ASP A 1 72 ? 11.489 -4.128 -16.302 1.00 95.12 72 ASP A O 1
ATOM 555 N N . ASN A 1 73 ? 10.960 -4.674 -14.198 1.00 94.88 73 ASN A N 1
ATOM 556 C CA . ASN A 1 73 ? 9.663 -5.262 -14.532 1.00 94.88 73 ASN A CA 1
ATOM 557 C C . ASN A 1 73 ? 8.693 -5.302 -13.337 1.00 94.88 73 ASN A C 1
ATOM 559 O O . ASN A 1 73 ? 9.097 -5.534 -12.200 1.00 94.88 73 ASN A O 1
ATOM 563 N N . PHE A 1 74 ? 7.392 -5.164 -13.601 1.00 94.56 74 PHE A N 1
ATOM 564 C CA . PHE A 1 74 ? 6.355 -5.165 -12.560 1.00 94.56 74 PHE A CA 1
ATOM 565 C C . PHE A 1 74 ? 6.206 -6.494 -11.804 1.00 94.56 74 PHE A C 1
ATOM 567 O O . PHE A 1 74 ? 5.788 -6.478 -10.646 1.00 94.56 74 PHE A O 1
ATOM 574 N N . TYR A 1 75 ? 6.589 -7.627 -12.409 1.00 92.94 75 TYR A N 1
ATOM 575 C CA . TYR A 1 75 ? 6.513 -8.945 -11.764 1.00 92.94 75 TYR A CA 1
ATOM 576 C C . TYR A 1 75 ? 7.464 -9.072 -10.573 1.00 92.94 75 TYR A C 1
ATOM 578 O O . TYR A 1 75 ? 7.168 -9.820 -9.649 1.00 92.94 75 TYR A O 1
ATOM 586 N N . ASN A 1 76 ? 8.563 -8.316 -10.565 1.00 94.19 76 ASN A N 1
ATOM 587 C CA . ASN A 1 76 ? 9.466 -8.224 -9.421 1.00 94.19 76 ASN A CA 1
ATOM 588 C C . ASN A 1 76 ? 9.016 -7.164 -8.407 1.00 94.19 76 ASN A C 1
ATOM 590 O O . ASN A 1 76 ? 9.231 -7.327 -7.209 1.00 94.19 76 ASN A O 1
ATOM 594 N N . LEU A 1 77 ? 8.381 -6.085 -8.871 1.00 96.94 77 LEU A N 1
ATOM 595 C CA . LEU A 1 77 ? 7.986 -4.960 -8.021 1.00 96.94 77 LEU A CA 1
ATOM 596 C C . LEU A 1 77 ? 6.770 -5.269 -7.141 1.00 96.94 77 LEU A C 1
ATOM 598 O O . LEU A 1 77 ? 6.790 -4.994 -5.943 1.00 96.94 77 LEU A O 1
ATOM 602 N N . ALA A 1 78 ? 5.722 -5.874 -7.704 1.00 95.62 78 ALA A N 1
ATOM 603 C CA . ALA A 1 78 ? 4.496 -6.157 -6.959 1.00 95.62 78 ALA A CA 1
ATOM 604 C C . ALA A 1 78 ? 4.707 -7.092 -5.740 1.00 95.62 78 ALA A C 1
ATOM 606 O O . ALA A 1 78 ? 4.169 -6.780 -4.675 1.00 95.62 78 ALA A O 1
ATOM 607 N N . PRO A 1 79 ? 5.519 -8.171 -5.814 1.00 96.12 79 PRO A N 1
ATOM 608 C CA . PRO A 1 79 ? 5.834 -9.005 -4.649 1.00 96.12 79 PRO A CA 1
ATOM 609 C C . PRO A 1 79 ? 6.582 -8.273 -3.528 1.00 96.12 79 PRO A C 1
ATOM 611 O O . PRO A 1 79 ? 6.414 -8.610 -2.360 1.00 96.12 79 PRO A O 1
ATOM 614 N N . ILE A 1 80 ? 7.387 -7.256 -3.855 1.00 97.62 80 ILE A N 1
ATOM 615 C CA . ILE A 1 80 ? 8.065 -6.439 -2.838 1.00 97.62 80 ILE A CA 1
ATOM 616 C C . ILE A 1 80 ? 7.031 -5.623 -2.055 1.00 97.62 80 ILE A C 1
ATOM 618 O O . ILE A 1 80 ? 7.083 -5.572 -0.827 1.00 97.62 80 ILE A O 1
ATOM 622 N N . ILE A 1 81 ? 6.060 -5.025 -2.755 1.00 97.88 81 ILE A N 1
ATOM 623 C CA . ILE A 1 81 ? 4.959 -4.290 -2.117 1.00 97.88 81 ILE A CA 1
ATOM 624 C C . ILE A 1 81 ? 4.136 -5.224 -1.220 1.00 97.88 81 ILE A C 1
ATOM 626 O O . ILE A 1 81 ? 3.839 -4.864 -0.082 1.00 97.88 81 ILE A O 1
ATOM 630 N N . HIS A 1 82 ? 3.825 -6.432 -1.700 1.00 96.81 82 HIS A N 1
ATOM 631 C CA . HIS A 1 82 ? 3.142 -7.467 -0.920 1.00 96.81 82 HIS A CA 1
ATOM 632 C C . HIS A 1 82 ? 3.863 -7.771 0.400 1.00 96.81 82 HIS A C 1
ATOM 634 O O . HIS A 1 82 ? 3.255 -7.713 1.467 1.00 96.81 82 HIS A O 1
ATOM 640 N N . GLU A 1 83 ? 5.160 -8.080 0.331 1.00 98.31 83 GLU A N 1
ATOM 641 C CA . GLU A 1 83 ? 5.939 -8.518 1.492 1.00 98.31 83 GLU A CA 1
ATOM 642 C C . GLU A 1 83 ? 6.040 -7.420 2.558 1.00 98.31 83 GLU A C 1
ATOM 644 O O . GLU A 1 83 ? 5.854 -7.676 3.751 1.00 98.31 83 GLU A O 1
ATOM 649 N N . ILE A 1 84 ? 6.268 -6.174 2.128 1.00 98.56 84 ILE A N 1
ATOM 650 C CA . ILE A 1 84 ? 6.298 -5.016 3.028 1.00 98.56 84 ILE A CA 1
ATOM 651 C C . ILE A 1 84 ? 4.916 -4.798 3.653 1.00 98.56 84 ILE A C 1
ATOM 653 O O . ILE A 1 84 ? 4.820 -4.611 4.864 1.00 98.56 84 ILE A O 1
ATOM 657 N N . SER A 1 85 ? 3.846 -4.860 2.854 1.00 98.12 85 SER A N 1
ATOM 658 C CA . SER A 1 85 ? 2.470 -4.708 3.339 1.00 98.12 85 SER A CA 1
ATOM 659 C C . SER A 1 85 ? 2.126 -5.742 4.414 1.00 98.12 85 SER A C 1
ATOM 661 O O . SER A 1 85 ? 1.656 -5.373 5.494 1.00 98.12 85 SER A O 1
ATOM 663 N N . ARG A 1 86 ? 2.452 -7.020 4.165 1.00 98.44 86 ARG A N 1
ATOM 664 C CA . ARG A 1 86 ? 2.252 -8.115 5.121 1.00 98.44 86 ARG A CA 1
ATOM 665 C C . ARG A 1 86 ? 3.005 -7.868 6.420 1.00 98.44 86 ARG A C 1
ATOM 667 O O . ARG A 1 86 ? 2.409 -7.929 7.491 1.00 98.44 86 ARG A O 1
ATOM 674 N N . THR A 1 87 ? 4.290 -7.536 6.316 1.00 98.69 87 THR A N 1
ATOM 675 C CA . THR A 1 87 ? 5.147 -7.282 7.482 1.00 98.69 87 THR A CA 1
ATOM 676 C C . THR A 1 87 ? 4.589 -6.148 8.346 1.00 98.69 87 THR A C 1
ATOM 678 O O . THR A 1 87 ? 4.539 -6.258 9.569 1.00 98.69 87 THR A O 1
ATOM 681 N N . VAL A 1 88 ? 4.123 -5.060 7.722 1.00 98.50 88 VAL A N 1
ATOM 682 C CA . VAL A 1 88 ? 3.526 -3.927 8.444 1.00 98.50 88 VAL A CA 1
ATOM 683 C C . VAL A 1 88 ? 2.210 -4.321 9.116 1.00 98.50 88 VAL A C 1
ATOM 685 O O . VAL A 1 88 ? 1.991 -3.953 10.268 1.0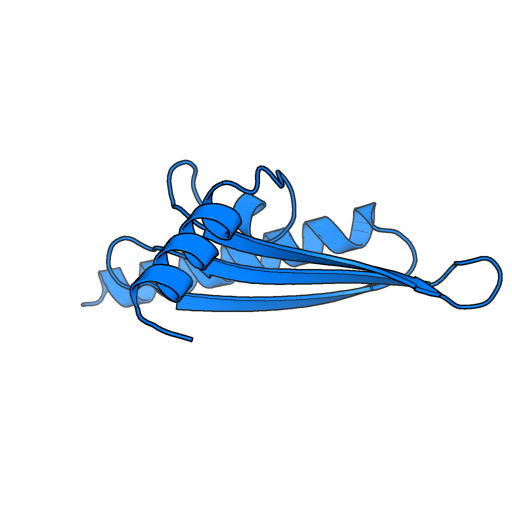0 98.50 88 VAL A O 1
ATOM 688 N N . TYR A 1 89 ? 1.341 -5.076 8.438 1.00 98.31 89 TYR A N 1
ATOM 689 C CA . TYR A 1 89 ? 0.080 -5.531 9.029 1.00 98.31 89 TYR A CA 1
ATOM 690 C C . TYR A 1 89 ? 0.308 -6.435 10.243 1.00 98.31 89 TYR A C 1
ATOM 692 O O . TYR A 1 89 ? -0.321 -6.241 11.280 1.00 98.31 89 TYR A O 1
ATOM 700 N N . GLU A 1 90 ? 1.227 -7.398 10.130 1.00 98.31 90 GLU A N 1
ATOM 701 C CA . GLU A 1 90 ? 1.601 -8.295 11.228 1.00 98.31 90 GLU A CA 1
ATOM 702 C C . GLU A 1 90 ? 2.137 -7.518 12.435 1.00 98.31 90 GLU A C 1
ATOM 704 O O . GLU A 1 90 ? 1.786 -7.821 13.576 1.00 98.31 90 GLU A O 1
ATOM 709 N N . GLU A 1 91 ? 2.933 -6.477 12.198 1.00 98.25 91 GLU A N 1
ATOM 710 C CA . GLU A 1 91 ? 3.442 -5.619 13.264 1.00 98.25 91 GLU A CA 1
ATOM 711 C C . GLU A 1 91 ? 2.326 -4.811 13.950 1.00 98.25 91 GLU A C 1
ATOM 713 O O . GLU A 1 91 ? 2.269 -4.756 15.179 1.00 98.25 91 GLU A O 1
ATOM 718 N N . VAL A 1 92 ? 1.384 -4.240 13.192 1.00 98.19 92 VAL A N 1
ATOM 719 C CA . VAL A 1 92 ? 0.215 -3.541 13.765 1.00 98.19 92 VAL A CA 1
ATOM 720 C C . VAL A 1 92 ? -0.668 -4.505 14.570 1.00 98.19 92 VAL A C 1
ATOM 722 O O . VAL A 1 92 ? -1.117 -4.178 15.673 1.00 98.19 92 VAL A O 1
ATOM 725 N N . GLU A 1 93 ? -0.889 -5.719 14.067 1.00 97.69 93 GLU A N 1
ATOM 726 C CA . GLU A 1 93 ? -1.607 -6.777 14.783 1.00 97.69 93 GLU A CA 1
ATOM 727 C C . GLU A 1 93 ? -0.895 -7.121 16.107 1.00 97.69 93 GLU A C 1
ATOM 729 O O . GLU A 1 93 ? -1.539 -7.181 17.156 1.00 97.69 93 GLU A O 1
ATOM 734 N N . ASN A 1 94 ? 0.435 -7.259 16.107 1.00 97.88 94 ASN A N 1
ATOM 735 C CA . ASN A 1 94 ? 1.215 -7.516 17.322 1.00 97.88 94 ASN A CA 1
ATOM 736 C C . ASN A 1 94 ? 1.081 -6.383 18.349 1.00 97.88 94 ASN A C 1
ATOM 738 O O . ASN A 1 94 ? 0.772 -6.643 19.515 1.00 97.88 94 ASN A O 1
ATOM 742 N N . GLN A 1 95 ? 1.232 -5.127 17.921 1.00 97.19 95 GLN A N 1
ATOM 743 C CA . GLN A 1 95 ? 1.096 -3.960 18.801 1.00 97.19 95 GLN A CA 1
ATOM 744 C C . GLN A 1 95 ? -0.297 -3.867 19.434 1.00 97.19 95 GLN A C 1
ATOM 746 O O . GLN A 1 95 ? -0.427 -3.493 20.598 1.00 97.19 95 GLN A O 1
ATOM 751 N N . THR A 1 96 ? -1.344 -4.237 18.693 1.00 95.94 96 THR A N 1
ATOM 752 C CA . THR A 1 96 ? -2.733 -4.175 19.175 1.00 95.94 96 THR A CA 1
ATOM 753 C C . THR A 1 96 ? -3.176 -5.403 19.979 1.00 95.94 96 THR A C 1
ATOM 755 O O . THR A 1 96 ? -4.255 -5.386 20.579 1.00 95.94 96 THR A O 1
ATOM 758 N N . ARG A 1 97 ? -2.377 -6.479 20.022 1.00 92.19 97 ARG A N 1
ATOM 759 C CA . ARG A 1 97 ? -2.551 -7.609 20.957 1.00 92.19 97 ARG A CA 1
ATOM 760 C C . ARG A 1 97 ? -1.962 -7.336 22.334 1.00 92.19 97 ARG A C 1
ATOM 762 O O . ARG A 1 97 ? -2.424 -7.920 23.307 1.00 92.19 97 ARG A O 1
ATOM 769 N N . SER A 1 98 ? -0.934 -6.494 22.408 1.00 80.31 98 SER A N 1
ATOM 770 C CA . SER A 1 98 ? -0.279 -6.113 23.665 1.00 80.31 98 SER A CA 1
ATOM 771 C C . SER A 1 98 ? -1.000 -4.994 24.432 1.00 80.31 98 SER A C 1
ATOM 773 O O . SER A 1 98 ? -0.556 -4.646 25.525 1.00 80.31 98 SER A O 1
ATOM 775 N N . GLN A 1 99 ? -2.081 -4.442 23.870 1.00 69.12 99 GLN A N 1
ATOM 776 C CA . GLN A 1 99 ? -2.974 -3.454 24.490 1.00 69.12 99 GLN A CA 1
ATOM 777 C C . GLN A 1 99 ? -4.246 -4.125 25.006 1.00 69.12 99 GLN A C 1
ATOM 779 O O . GLN A 1 99 ? -4.658 -3.779 26.134 1.00 69.12 99 GLN A O 1
#

Sequence (99 aa):
MNKEMSERALEYLAVEEFPFGIASGIPVGVTVAGKFGEKESGPNLQVKSLHDYGIVYHAKQPYLICIMTEGDNFYNLAPIIHEISRTVYEEVENQTRSQ

Foldseek 3Di:
DDPVVVVVLQVVQQPDPDCFFLVVLDDPPWTKSKDKDWDFDDVPSQKIKIKMWTFTRDPQDIDTDIDIDMGRDVVVVRVVRNVVSNVVNVVVVVVRVVD

Secondary structure (DSSP, 8-state):
--HHHHHHHHHHHHT----SSTGGGS-TT--EEEEEEEEEESGGG-EEEEEEEEEE--SS--EEEEEEEEES-HHHHHHHHHHHHHHHHHHHHHHHH--

Radius of gyration: 15.03 Å; chains: 1; bounding box: 35×31×49 Å

pLDDT: mean 93.29, std 7.32, range [64.12, 98.69]

Organism: NCBI:txid60036